Protein AF-A0A2K8PB81-F1 (afdb_monomer)

Sequence (118 aa):
MPFPPAEIAKFRTITSDTLAKVDSGDQRAATSRVTDLETAWDDDQSTLEPKSEKAWSFLDGEIDRVLKAVRAPHPDKPTEVDALDALLTPSAEQPGDDGRPGASPCVGAVGCRAVPGA

Secondary structure (DSSP, 8-state):
-PPPHHHHHHHHHHHHHHHHHHHHT-HHHHHHHHHHHHHHHHHHHHHHGGG-HHHHHHHHHHHHHHHHHHT-SS--HHHHHHHHHHHHS----PPP-----------S-S--PPPPP-

Mean predicted aligned error: 9.38 Å

Radius of gyration: 15.12 Å; Cα contacts (8 Å, |Δi|>4): 82; chains: 1; bounding box: 39×38×33 Å

Organism: NCBI:txid58340

Structure (mmCIF, N/CA/C/O backbone):
data_AF-A0A2K8PB81-F1
#
_entry.id   AF-A0A2K8PB81-F1
#
loop_
_atom_site.group_PDB
_atom_site.id
_atom_site.type_symbol
_atom_site.label_atom_id
_atom_site.label_alt_id
_atom_site.label_comp_id
_atom_site.label_asym_id
_atom_site.label_entity_id
_atom_site.label_seq_id
_atom_site.pdbx_PDB_ins_code
_atom_site.Cartn_x
_atom_site.Cartn_y
_atom_site.Cartn_z
_atom_site.occupancy
_atom_site.B_iso_or_equiv
_atom_site.auth_seq_id
_atom_site.auth_comp_id
_atom_site.auth_asym_id
_atom_site.auth_atom_id
_atom_site.pdbx_PDB_model_num
ATOM 1 N N . MET A 1 1 ? 10.952 0.476 -18.444 1.00 55.50 1 MET A N 1
ATOM 2 C CA . MET A 1 1 ? 10.547 -0.953 -18.510 1.00 55.50 1 MET A CA 1
ATOM 3 C C . MET A 1 1 ? 9.506 -1.194 -17.427 1.00 55.50 1 MET A C 1
ATOM 5 O O . MET A 1 1 ? 9.584 -0.485 -16.429 1.00 55.50 1 MET A O 1
ATOM 9 N N . PRO A 1 2 ? 8.550 -2.127 -17.584 1.00 78.88 2 PRO A N 1
ATOM 10 C CA . PRO A 1 2 ? 7.692 -2.501 -16.461 1.00 78.88 2 PRO A CA 1
ATOM 11 C C . PRO A 1 2 ? 8.548 -3.069 -15.319 1.00 78.88 2 PRO A C 1
ATOM 13 O O . PRO A 1 2 ? 9.594 -3.678 -15.572 1.00 78.88 2 PRO A O 1
ATOM 16 N N . PHE A 1 3 ? 8.132 -2.844 -14.073 1.00 90.31 3 PHE A N 1
ATOM 17 C CA . PHE A 1 3 ? 8.798 -3.428 -12.910 1.00 90.31 3 PHE A CA 1
ATOM 18 C C . PHE A 1 3 ? 8.739 -4.963 -12.946 1.00 90.31 3 PHE A C 1
ATOM 20 O O . PHE A 1 3 ? 7.841 -5.528 -13.582 1.00 90.31 3 PHE A O 1
ATOM 27 N N . PRO A 1 4 ? 9.697 -5.659 -12.303 1.00 92.50 4 PRO A N 1
ATOM 28 C CA . PRO A 1 4 ? 9.685 -7.114 -12.252 1.00 92.50 4 PRO A CA 1
ATOM 29 C C . PRO A 1 4 ? 8.359 -7.623 -11.658 1.00 92.50 4 PRO A C 1
ATOM 31 O O . PRO A 1 4 ? 7.942 -7.130 -10.609 1.00 92.50 4 PRO A O 1
ATOM 34 N N . PRO A 1 5 ? 7.701 -8.629 -12.269 1.00 91.56 5 PRO A N 1
ATOM 35 C CA . PRO A 1 5 ? 6.419 -9.135 -11.776 1.00 91.56 5 PRO A CA 1
ATOM 36 C C . PRO A 1 5 ? 6.459 -9.638 -10.329 1.00 91.56 5 PRO A C 1
ATOM 38 O O . PRO A 1 5 ? 5.452 -9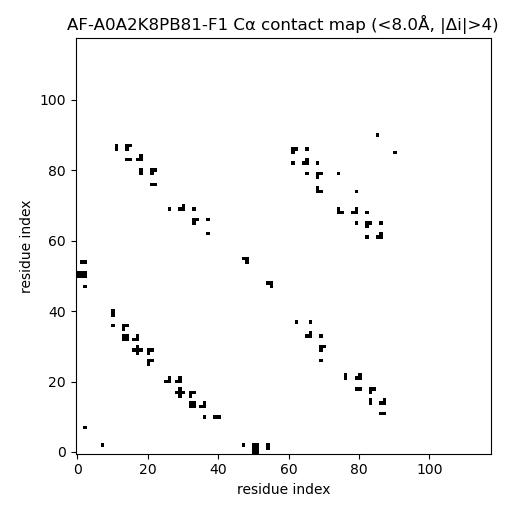.560 -9.634 1.00 91.56 5 PRO A O 1
ATOM 41 N N . ALA A 1 6 ? 7.614 -10.136 -9.875 1.00 93.56 6 ALA A N 1
ATOM 42 C CA . ALA A 1 6 ? 7.811 -10.592 -8.502 1.00 93.56 6 ALA A CA 1
ATOM 43 C C . ALA A 1 6 ? 7.691 -9.446 -7.482 1.00 93.56 6 ALA A C 1
ATOM 45 O O . ALA A 1 6 ? 6.986 -9.607 -6.488 1.00 93.56 6 ALA A O 1
ATOM 46 N N . GLU A 1 7 ? 8.282 -8.279 -7.762 1.00 92.19 7 GLU A N 1
ATOM 47 C CA . GLU A 1 7 ? 8.180 -7.116 -6.866 1.00 92.19 7 GLU A CA 1
ATOM 48 C C . GLU A 1 7 ? 6.750 -6.568 -6.834 1.00 92.19 7 GLU A C 1
ATOM 50 O O . GLU A 1 7 ? 6.195 -6.309 -5.770 1.00 92.19 7 GLU A O 1
ATOM 55 N N . ILE A 1 8 ? 6.077 -6.513 -7.990 1.00 94.38 8 ILE A N 1
ATOM 56 C CA . ILE A 1 8 ? 4.661 -6.123 -8.038 1.00 94.38 8 ILE A CA 1
ATOM 57 C C . ILE A 1 8 ? 3.778 -7.115 -7.263 1.00 94.38 8 ILE A C 1
ATOM 59 O O . ILE A 1 8 ? 2.877 -6.705 -6.532 1.00 94.38 8 ILE A O 1
ATOM 63 N N . ALA A 1 9 ? 4.023 -8.422 -7.389 1.00 95.44 9 ALA A N 1
ATOM 64 C CA . ALA A 1 9 ? 3.277 -9.442 -6.654 1.00 95.44 9 ALA A CA 1
ATOM 65 C C . ALA A 1 9 ? 3.495 -9.344 -5.134 1.00 95.44 9 ALA A C 1
ATOM 67 O O . ALA A 1 9 ? 2.545 -9.545 -4.371 1.00 95.44 9 ALA A O 1
ATOM 68 N N . LYS A 1 10 ? 4.713 -8.993 -4.697 1.00 97.12 10 LYS A N 1
ATOM 69 C CA . LYS A 1 10 ? 5.042 -8.721 -3.291 1.00 97.12 10 LYS A CA 1
ATOM 70 C C . LYS A 1 10 ? 4.168 -7.595 -2.736 1.00 97.12 10 LYS A C 1
ATOM 72 O O . LYS A 1 10 ? 3.453 -7.832 -1.764 1.00 97.12 10 LYS A O 1
ATOM 77 N N . PHE A 1 11 ? 4.137 -6.428 -3.388 1.00 97.12 11 PHE A N 1
ATOM 78 C CA . PHE A 1 11 ? 3.302 -5.300 -2.947 1.00 97.12 11 PHE A CA 1
ATOM 79 C C . PHE A 1 11 ? 1.816 -5.663 -2.921 1.00 97.12 11 PHE A C 1
ATOM 81 O O . PHE A 1 11 ? 1.165 -5.499 -1.893 1.00 97.12 11 PHE A O 1
ATOM 88 N N . ARG A 1 12 ? 1.300 -6.278 -3.996 1.00 97.38 12 ARG A N 1
ATOM 89 C CA . ARG A 1 12 ? -0.109 -6.708 -4.077 1.00 97.38 12 ARG A CA 1
ATOM 90 C C . ARG A 1 12 ? -0.506 -7.669 -2.956 1.00 97.38 12 ARG A C 1
ATOM 92 O O . ARG A 1 12 ? -1.628 -7.591 -2.466 1.00 97.38 12 ARG A O 1
ATOM 99 N N . THR A 1 13 ? 0.394 -8.562 -2.547 1.00 98.62 13 THR A N 1
ATOM 100 C CA . THR A 1 13 ? 0.138 -9.492 -1.437 1.00 98.62 13 THR A CA 1
ATOM 101 C C . THR A 1 13 ? -0.039 -8.731 -0.125 1.00 98.62 13 THR A C 1
ATOM 103 O O . THR A 1 13 ? -1.025 -8.942 0.575 1.00 98.62 13 THR A O 1
ATOM 106 N N . ILE A 1 14 ? 0.860 -7.791 0.183 1.00 98.75 14 ILE A N 1
ATOM 107 C CA . ILE A 1 14 ? 0.775 -6.985 1.408 1.00 98.75 14 ILE A CA 1
ATOM 108 C C . ILE A 1 14 ? -0.481 -6.097 1.396 1.00 98.75 1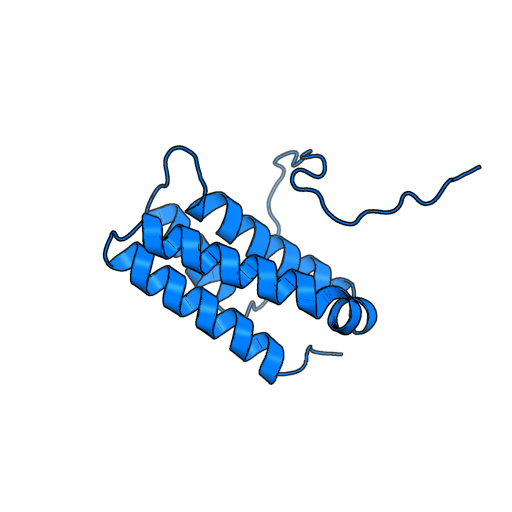4 ILE A C 1
ATOM 110 O O . ILE A 1 14 ? -1.180 -6.004 2.408 1.00 98.75 14 ILE A O 1
ATOM 114 N N . THR A 1 15 ? -0.819 -5.494 0.252 1.00 98.69 15 THR A N 1
ATOM 115 C CA . THR A 1 15 ? -2.047 -4.700 0.079 1.00 98.69 15 THR A CA 1
ATOM 116 C C . THR A 1 15 ? -3.300 -5.549 0.301 1.00 98.69 15 THR A C 1
ATOM 118 O O . THR A 1 15 ? -4.177 -5.153 1.065 1.00 98.69 15 THR A O 1
ATOM 121 N N . SER A 1 16 ? -3.371 -6.747 -0.291 1.00 98.81 16 SER A N 1
ATOM 122 C CA . SER A 1 16 ? -4.503 -7.666 -0.106 1.00 98.81 16 SER A CA 1
ATOM 123 C C . SER A 1 16 ? -4.638 -8.142 1.342 1.00 98.81 16 SER A C 1
ATOM 125 O O . SER A 1 16 ? -5.754 -8.249 1.849 1.00 98.81 16 SER A O 1
ATOM 127 N N . ASP A 1 17 ? -3.523 -8.415 2.023 1.00 98.81 17 ASP A N 1
ATOM 128 C CA . ASP A 1 17 ? -3.536 -8.766 3.444 1.00 98.81 17 ASP A CA 1
ATOM 129 C C . ASP A 1 17 ? -4.043 -7.595 4.294 1.00 98.81 17 ASP A C 1
ATOM 131 O O . ASP A 1 17 ? -4.824 -7.795 5.223 1.00 98.81 17 ASP A O 1
ATOM 135 N N . THR A 1 18 ? -3.621 -6.368 3.969 1.00 98.88 18 THR A N 1
ATOM 136 C CA . THR A 1 18 ? -4.076 -5.144 4.646 1.00 98.88 18 THR A CA 1
ATOM 137 C C . THR A 1 18 ? -5.582 -4.962 4.478 1.00 98.88 18 THR A C 1
ATOM 139 O O . THR A 1 18 ? -6.275 -4.738 5.470 1.00 98.88 18 THR A O 1
ATOM 142 N N . LEU A 1 19 ? -6.099 -5.153 3.260 1.00 98.88 19 LEU A N 1
ATOM 143 C CA . LEU A 1 19 ? -7.534 -5.113 2.971 1.00 98.88 19 LEU A CA 1
ATOM 144 C C . LEU A 1 19 ? -8.307 -6.132 3.808 1.00 98.88 19 LEU A C 1
ATOM 146 O O . LEU A 1 19 ? -9.270 -5.767 4.474 1.00 98.88 19 LEU A O 1
ATOM 150 N N . ALA A 1 20 ? -7.832 -7.378 3.891 1.00 98.88 20 ALA A N 1
ATOM 151 C CA . ALA A 1 20 ? -8.466 -8.393 4.730 1.00 98.88 20 ALA A CA 1
ATOM 152 C C . ALA A 1 20 ? -8.510 -7.996 6.223 1.00 98.88 20 ALA A C 1
ATOM 154 O O . ALA A 1 20 ? -9.474 -8.316 6.927 1.00 98.88 20 ALA A O 1
ATOM 155 N N . LYS A 1 21 ? -7.492 -7.280 6.726 1.00 98.88 21 LYS A N 1
ATOM 156 C CA . LYS A 1 21 ? -7.484 -6.749 8.101 1.00 98.88 21 LYS A CA 1
ATOM 157 C C . LYS A 1 21 ? -8.504 -5.630 8.292 1.00 98.88 21 LYS A C 1
ATOM 159 O O . LYS A 1 21 ? -9.293 -5.722 9.236 1.00 98.88 21 LYS A O 1
ATOM 164 N N . VAL A 1 22 ? -8.536 -4.650 7.386 1.00 98.81 22 VAL A N 1
ATOM 165 C CA . VAL A 1 22 ? -9.552 -3.580 7.360 1.00 98.81 22 VAL A CA 1
ATOM 166 C C . VAL A 1 22 ? -10.956 -4.186 7.320 1.00 98.81 22 VAL A C 1
ATOM 168 O O . VAL A 1 22 ? -11.836 -3.809 8.099 1.00 98.81 22 VAL A O 1
ATOM 171 N N . ASP A 1 23 ? -11.164 -5.211 6.493 1.00 98.62 23 ASP A N 1
ATOM 172 C CA . ASP A 1 23 ? -12.460 -5.865 6.373 1.00 98.62 23 ASP A CA 1
ATOM 173 C C . ASP A 1 23 ? -12.923 -6.543 7.658 1.00 98.62 23 ASP A C 1
ATOM 175 O O . ASP A 1 23 ? -14.094 -6.422 8.031 1.00 98.62 23 ASP A O 1
ATOM 179 N N . SER A 1 24 ? -11.991 -7.173 8.373 1.00 98.38 24 SER A N 1
ATOM 180 C CA . SER A 1 24 ? -12.240 -7.794 9.675 1.00 98.38 24 SER A CA 1
ATOM 181 C C . SER A 1 24 ? -12.402 -6.800 10.836 1.00 98.38 24 SER A C 1
ATOM 183 O O . SER A 1 24 ? -12.755 -7.213 11.940 1.00 98.38 24 SER A O 1
ATOM 185 N N . GLY A 1 25 ? -12.153 -5.504 10.608 1.00 98.25 25 GLY A N 1
ATOM 186 C CA . GLY A 1 25 ? -12.149 -4.471 11.649 1.00 98.25 25 GLY A CA 1
ATOM 187 C C . GLY A 1 25 ? -10.900 -4.481 12.541 1.00 98.25 25 GLY A C 1
ATOM 188 O O . GLY A 1 25 ? -10.879 -3.816 13.577 1.00 98.25 25 GLY A O 1
ATOM 189 N N . ASP A 1 26 ? -9.852 -5.218 12.165 1.00 98.62 26 ASP A N 1
ATOM 190 C CA . ASP A 1 26 ? -8.583 -5.272 12.896 1.00 98.62 26 ASP A CA 1
ATOM 191 C C . ASP A 1 26 ? -7.660 -4.132 12.449 1.00 98.62 26 ASP A C 1
ATOM 193 O O . ASP A 1 26 ? -6.664 -4.330 11.745 1.00 98.62 26 ASP A O 1
ATOM 197 N N . GLN A 1 27 ? -8.006 -2.912 12.870 1.00 98.62 27 GLN A N 1
ATOM 198 C CA . GLN A 1 27 ? -7.279 -1.703 12.482 1.00 98.62 27 GLN A CA 1
ATOM 199 C C . GLN A 1 27 ? -5.803 -1.761 12.878 1.00 98.62 27 GLN A C 1
ATOM 201 O O . GLN A 1 27 ? -4.926 -1.351 12.125 1.00 98.62 27 GLN A O 1
ATOM 206 N N . ARG A 1 28 ? -5.502 -2.313 14.060 1.00 98.62 28 ARG A N 1
ATOM 207 C CA . ARG A 1 28 ? -4.124 -2.423 14.544 1.00 98.62 28 ARG A CA 1
ATOM 208 C C . ARG A 1 28 ? -3.295 -3.326 13.631 1.00 98.62 28 ARG A C 1
ATOM 210 O O . ARG A 1 28 ? -2.150 -2.988 13.326 1.00 98.62 28 ARG A O 1
ATOM 217 N N . ALA A 1 29 ? -3.842 -4.465 13.204 1.00 98.69 29 ALA A N 1
ATOM 218 C CA . ALA A 1 29 ? -3.149 -5.328 12.257 1.00 98.69 29 ALA A CA 1
ATOM 219 C C . ALA A 1 29 ? -3.0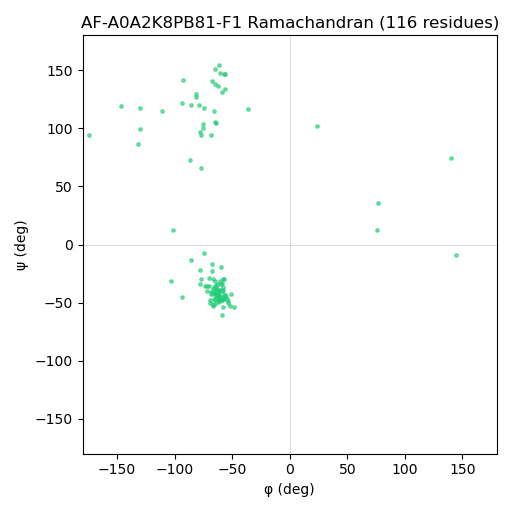72 -4.708 10.856 1.00 98.69 29 ALA A C 1
ATOM 221 O O . ALA A 1 29 ? -2.040 -4.870 10.210 1.00 98.69 29 ALA A O 1
ATOM 222 N N . ALA A 1 30 ? -4.096 -3.972 10.408 1.00 98.81 30 ALA A N 1
ATOM 223 C CA . ALA A 1 30 ? -4.054 -3.230 9.147 1.00 98.81 30 ALA A CA 1
ATOM 224 C C . ALA A 1 30 ? -2.920 -2.191 9.144 1.00 98.81 30 ALA A C 1
ATOM 226 O O . ALA A 1 30 ? -2.093 -2.184 8.237 1.00 98.81 30 ALA A O 1
ATOM 227 N N . THR A 1 31 ? -2.792 -1.390 10.207 1.00 98.75 31 THR A N 1
ATOM 228 C CA . THR A 1 31 ? -1.693 -0.424 10.367 1.00 98.75 31 THR A CA 1
ATOM 229 C C . THR A 1 31 ? -0.320 -1.101 10.403 1.00 98.75 31 THR A C 1
ATOM 231 O O . THR A 1 31 ? 0.640 -0.595 9.822 1.00 98.75 31 THR A O 1
ATOM 234 N N . SER A 1 32 ? -0.196 -2.257 11.060 1.00 98.81 32 SER A N 1
ATOM 235 C CA . SER A 1 32 ? 1.054 -3.025 11.023 1.00 98.81 32 SER A CA 1
ATOM 236 C C . SER A 1 32 ? 1.369 -3.488 9.601 1.00 98.81 32 SER A C 1
ATOM 238 O O . SER A 1 32 ? 2.491 -3.320 9.139 1.00 98.81 32 SER A O 1
ATOM 240 N N . ARG A 1 33 ? 0.379 -4.025 8.882 1.00 98.81 33 ARG A N 1
ATOM 241 C CA . ARG A 1 33 ? 0.590 -4.599 7.552 1.00 98.81 33 ARG A CA 1
ATOM 242 C C . ARG A 1 33 ? 0.864 -3.541 6.486 1.00 98.81 33 ARG A C 1
ATOM 244 O O . ARG A 1 33 ? 1.720 -3.754 5.637 1.00 98.81 33 ARG A O 1
ATOM 251 N N . VAL A 1 34 ? 0.230 -2.373 6.580 1.00 98.62 34 VAL A N 1
ATOM 252 C CA . VAL A 1 34 ? 0.536 -1.243 5.691 1.00 98.62 34 VAL A CA 1
ATOM 253 C C . VAL A 1 34 ? 1.942 -0.675 5.947 1.00 98.62 34 VAL A C 1
ATOM 255 O O . VAL A 1 34 ? 2.546 -0.098 5.054 1.00 98.62 34 VAL A O 1
ATOM 258 N N . THR A 1 35 ? 2.506 -0.890 7.141 1.00 98.56 35 THR A N 1
ATOM 259 C CA . THR A 1 35 ? 3.909 -0.548 7.438 1.00 98.56 35 THR A CA 1
ATOM 260 C C . THR A 1 35 ? 4.881 -1.517 6.773 1.00 98.56 35 THR A C 1
ATOM 262 O O . THR A 1 35 ? 5.924 -1.093 6.279 1.00 98.56 35 THR A O 1
ATOM 265 N N . ASP A 1 36 ? 4.523 -2.801 6.684 1.00 98.69 36 ASP A N 1
ATOM 266 C CA . ASP A 1 36 ? 5.295 -3.761 5.889 1.00 98.69 36 ASP A CA 1
ATOM 267 C C . ASP A 1 36 ? 5.296 -3.377 4.398 1.00 98.69 36 ASP A C 1
ATOM 269 O O . ASP A 1 36 ? 6.290 -3.611 3.714 1.00 98.69 36 ASP A O 1
ATOM 273 N N . LEU A 1 37 ? 4.199 -2.790 3.891 1.00 98.75 37 LEU A N 1
ATOM 274 C CA . LEU A 1 37 ? 4.105 -2.319 2.502 1.00 98.75 37 LEU A CA 1
ATOM 275 C C . LEU A 1 37 ? 5.091 -1.177 2.247 1.00 98.75 37 LEU A C 1
ATOM 277 O O . LEU A 1 37 ? 5.870 -1.265 1.304 1.00 98.75 37 LEU A O 1
ATOM 281 N N . GLU A 1 38 ? 5.067 -0.151 3.100 1.00 98.50 38 GLU A N 1
ATOM 282 C CA . GLU A 1 38 ? 5.999 0.986 3.055 1.00 98.50 38 GLU A CA 1
ATOM 283 C C . GLU A 1 38 ? 7.456 0.515 3.143 1.00 98.50 38 GLU A C 1
ATOM 285 O O . GLU A 1 38 ? 8.271 0.869 2.303 1.00 98.50 38 GLU A O 1
ATOM 290 N N . THR A 1 39 ? 7.761 -0.388 4.081 1.00 98.44 39 THR A N 1
ATOM 291 C CA . THR A 1 39 ? 9.120 -0.934 4.240 1.00 98.44 39 THR A CA 1
ATOM 292 C C . THR A 1 39 ? 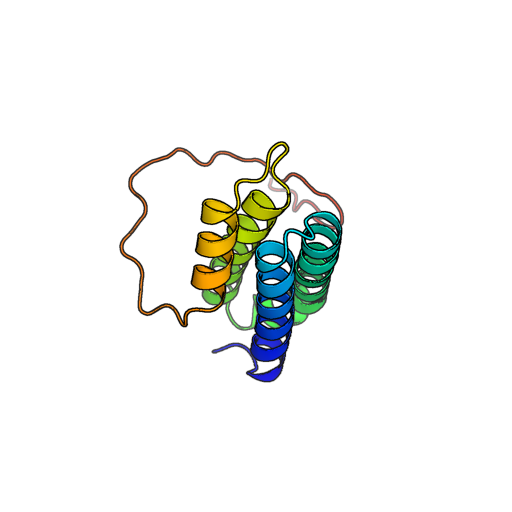9.583 -1.665 2.979 1.00 98.44 39 THR A C 1
ATOM 294 O O . THR A 1 39 ? 10.681 -1.430 2.486 1.00 98.44 39 THR A O 1
ATOM 297 N N . ALA A 1 40 ? 8.741 -2.546 2.429 1.00 97.88 40 ALA A N 1
ATOM 298 C CA . ALA A 1 40 ? 9.085 -3.297 1.226 1.00 97.88 40 ALA A CA 1
ATOM 299 C C . ALA A 1 40 ? 9.250 -2.392 -0.007 1.00 97.88 40 ALA A C 1
ATOM 301 O O . ALA A 1 40 ? 10.010 -2.739 -0.911 1.00 97.88 40 ALA A O 1
ATOM 302 N N . TRP A 1 41 ? 8.503 -1.285 -0.071 1.00 97.31 41 TRP A N 1
ATOM 303 C CA . TRP A 1 41 ? 8.597 -0.274 -1.124 1.00 97.31 41 TRP A CA 1
ATOM 304 C C . TRP A 1 41 ? 9.913 0.504 -1.042 1.00 97.31 41 TRP A C 1
ATOM 306 O O . TRP A 1 41 ? 10.646 0.563 -2.032 1.00 97.31 41 TRP A O 1
ATOM 316 N N . ASP A 1 42 ? 10.245 1.011 0.145 1.00 96.38 42 ASP A N 1
ATOM 317 C CA . ASP A 1 42 ? 11.477 1.759 0.402 1.00 96.38 42 ASP A CA 1
ATOM 318 C C . ASP A 1 42 ? 12.728 0.906 0.133 1.00 96.38 42 ASP A C 1
ATOM 320 O O . ASP A 1 42 ? 13.672 1.359 -0.522 1.00 96.38 42 ASP A O 1
ATOM 324 N N . ASP A 1 43 ? 12.721 -0.360 0.568 1.00 97.81 43 ASP A N 1
ATOM 325 C CA . ASP A 1 43 ? 13.821 -1.307 0.338 1.00 97.81 43 ASP A CA 1
ATOM 326 C C . ASP A 1 43 ? 14.107 -1.519 -1.163 1.00 97.81 43 ASP A C 1
ATOM 328 O O . ASP A 1 43 ? 15.256 -1.704 -1.583 1.00 97.81 43 ASP A O 1
ATOM 332 N N . ASP A 1 44 ? 13.067 -1.451 -1.993 1.00 96.44 44 ASP A N 1
ATOM 333 C CA . ASP A 1 44 ? 13.157 -1.673 -3.431 1.00 96.44 44 ASP A CA 1
ATOM 334 C C . ASP A 1 44 ? 13.544 -0.419 -4.227 1.00 96.44 44 ASP A C 1
ATOM 336 O O . ASP A 1 44 ? 13.929 -0.553 -5.399 1.00 96.44 44 ASP A O 1
ATOM 340 N N . GLN A 1 45 ? 13.493 0.777 -3.625 1.00 95.31 45 GLN A N 1
ATOM 341 C CA . GLN A 1 45 ? 13.678 2.063 -4.310 1.00 95.31 45 GLN A CA 1
ATOM 342 C C . GLN A 1 45 ? 14.907 2.084 -5.211 1.00 95.31 45 GLN A C 1
ATOM 344 O O . GLN A 1 45 ? 14.813 2.334 -6.416 1.00 95.31 45 GLN A O 1
ATOM 349 N N . SER A 1 46 ? 16.063 1.743 -4.643 1.00 96.44 46 SER A N 1
ATOM 350 C CA . SER A 1 46 ? 17.347 1.775 -5.351 1.00 96.44 46 SER A CA 1
ATOM 351 C C . SER A 1 46 ? 17.392 0.869 -6.590 1.00 96.44 46 SER A C 1
ATOM 353 O O . SER A 1 46 ? 18.227 1.064 -7.477 1.00 96.44 46 SER A O 1
ATOM 355 N N . THR A 1 47 ? 16.491 -0.114 -6.674 1.00 94.50 47 THR A N 1
ATOM 356 C CA . THR A 1 47 ? 16.407 -1.069 -7.779 1.00 94.50 47 THR A CA 1
ATOM 357 C C . THR A 1 47 ? 15.274 -0.760 -8.755 1.00 94.50 47 THR A C 1
ATOM 359 O O . THR A 1 47 ? 15.420 -1.054 -9.945 1.00 94.50 47 THR A O 1
ATOM 362 N N . LEU A 1 48 ? 14.165 -0.176 -8.289 1.00 93.25 48 LEU A N 1
ATOM 363 C CA . LEU A 1 48 ? 12.973 0.090 -9.095 1.00 93.25 48 LEU A CA 1
ATOM 364 C C . LEU A 1 48 ? 12.976 1.491 -9.704 1.00 93.25 48 LEU A C 1
ATOM 366 O O . LEU A 1 48 ? 12.726 1.613 -10.905 1.00 93.25 48 LEU A O 1
ATOM 370 N N . GLU A 1 49 ? 13.320 2.524 -8.935 1.00 93.38 49 GLU A N 1
ATOM 371 C CA . GLU A 1 49 ? 13.309 3.918 -9.396 1.00 93.38 49 GLU A CA 1
ATOM 372 C C . GLU A 1 49 ? 14.132 4.109 -10.689 1.00 93.38 49 GLU A C 1
ATOM 374 O O . GLU A 1 49 ? 13.565 4.568 -11.690 1.00 93.38 49 GLU A O 1
ATOM 379 N N . PRO A 1 50 ? 15.390 3.617 -10.798 1.00 95.75 50 PRO A N 1
ATOM 380 C CA . PRO A 1 50 ? 16.183 3.784 -12.020 1.00 95.75 50 PRO A CA 1
ATOM 381 C C . PRO A 1 50 ? 15.642 3.013 -13.235 1.00 95.75 50 PRO A C 1
ATOM 383 O O . PRO A 1 50 ? 16.049 3.273 -14.368 1.00 95.75 50 PRO A O 1
ATOM 386 N N . LYS A 1 51 ? 14.750 2.027 -13.040 1.00 94.12 51 LYS A N 1
ATOM 387 C CA . LYS A 1 51 ? 14.151 1.263 -14.153 1.00 94.12 51 LYS A CA 1
ATOM 388 C C . LYS A 1 51 ? 13.058 2.054 -14.863 1.00 94.12 51 LYS A C 1
ATOM 390 O O . LYS A 1 51 ? 12.806 1.799 -16.051 1.00 94.12 51 LYS A O 1
ATOM 395 N N . SER A 1 52 ? 12.368 2.933 -14.132 1.00 93.69 52 SER A N 1
ATOM 396 C CA . SER A 1 52 ? 11.321 3.805 -14.658 1.00 93.69 52 SER A CA 1
ATOM 397 C C . SER A 1 52 ? 10.818 4.796 -13.599 1.00 93.69 52 SER A C 1
ATOM 399 O O . SER A 1 52 ? 9.838 4.500 -12.917 1.00 93.69 52 SER A O 1
ATOM 401 N N . GLU A 1 53 ? 11.364 6.012 -13.564 1.00 92.81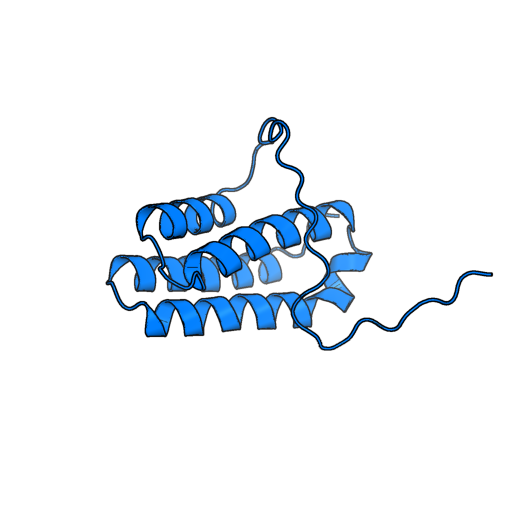 53 GLU A N 1
ATOM 402 C CA . GLU A 1 53 ? 10.897 7.100 -12.679 1.00 92.81 53 GLU A CA 1
ATOM 403 C C . GLU A 1 53 ? 9.381 7.335 -12.780 1.00 92.81 53 GLU A C 1
ATOM 405 O O . GLU A 1 53 ? 8.689 7.419 -11.776 1.00 92.81 53 GLU A O 1
ATOM 410 N N . LYS A 1 54 ? 8.816 7.320 -13.998 1.00 91.06 54 LYS A N 1
ATOM 411 C CA . LYS A 1 54 ? 7.363 7.477 -14.197 1.00 91.06 54 LYS A CA 1
ATOM 412 C C . LYS A 1 54 ? 6.535 6.398 -13.484 1.00 91.06 54 LYS A C 1
ATOM 414 O O . LYS A 1 54 ? 5.461 6.691 -12.974 1.00 91.06 54 LYS A O 1
ATOM 419 N N . ALA A 1 55 ? 6.998 5.148 -13.509 1.00 90.81 55 ALA A N 1
ATOM 420 C CA . ALA A 1 55 ? 6.273 4.039 -12.885 1.00 90.81 55 ALA A CA 1
ATOM 421 C C . ALA A 1 55 ? 6.486 4.049 -11.371 1.00 90.81 55 ALA A C 1
ATOM 423 O O . ALA A 1 55 ? 5.563 3.727 -10.631 1.00 90.81 55 ALA A O 1
ATOM 424 N N . TRP A 1 56 ? 7.680 4.472 -10.942 1.00 92.94 56 TRP A N 1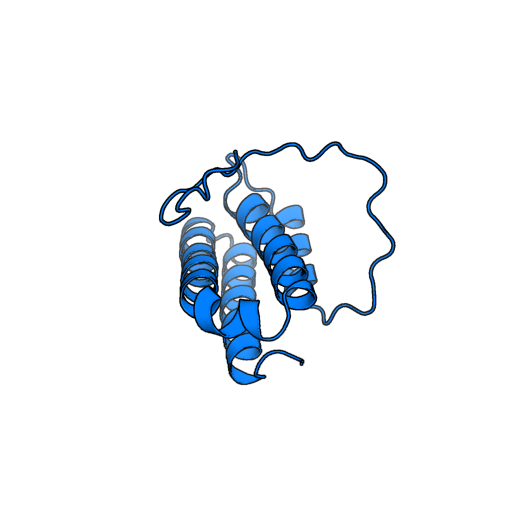
ATOM 425 C CA . TRP A 1 56 ? 8.013 4.710 -9.548 1.00 92.94 56 TRP A CA 1
ATOM 426 C C . TRP A 1 56 ? 7.081 5.758 -8.945 1.00 92.94 56 TRP A C 1
ATOM 428 O O . TRP A 1 56 ? 6.291 5.408 -8.084 1.00 92.94 56 TRP A O 1
ATOM 438 N N . SER A 1 57 ? 7.057 6.985 -9.480 1.00 91.19 57 SER A N 1
ATOM 439 C CA . SER A 1 57 ? 6.210 8.071 -8.965 1.00 91.19 57 SER A CA 1
ATOM 440 C C . SER A 1 57 ? 4.714 7.760 -9.014 1.00 91.19 57 SER A C 1
ATOM 442 O O . SER A 1 57 ? 3.956 8.250 -8.183 1.00 91.19 57 SER A O 1
ATOM 444 N N . PHE A 1 58 ? 4.264 6.970 -9.992 1.00 92.00 58 PHE A N 1
ATOM 445 C CA . PHE A 1 58 ? 2.873 6.526 -10.032 1.00 92.00 58 PHE A CA 1
ATOM 446 C C . PHE A 1 58 ? 2.553 5.584 -8.865 1.00 92.00 58 PHE A C 1
ATOM 448 O O . PHE A 1 58 ? 1.580 5.804 -8.152 1.00 92.00 58 PHE A O 1
ATOM 455 N N . LEU A 1 59 ? 3.373 4.547 -8.670 1.00 93.12 59 LEU A N 1
ATOM 456 C CA . LEU A 1 59 ? 3.165 3.574 -7.601 1.00 93.12 59 LEU A CA 1
ATOM 457 C C . LEU A 1 59 ? 3.353 4.207 -6.212 1.00 93.12 59 LEU A C 1
ATOM 459 O O . LEU A 1 59 ? 2.559 3.925 -5.322 1.00 93.12 59 LEU A O 1
ATOM 463 N N . ASP A 1 60 ? 4.327 5.108 -6.074 1.00 95.62 60 ASP A N 1
ATOM 464 C CA . ASP A 1 60 ? 4.570 5.937 -4.888 1.00 95.62 60 ASP A CA 1
ATOM 465 C C . ASP A 1 60 ? 3.294 6.666 -4.446 1.00 95.62 60 ASP A C 1
ATOM 467 O O . ASP A 1 60 ? 2.829 6.500 -3.323 1.00 95.62 60 ASP A O 1
ATOM 471 N N . GLY A 1 61 ? 2.644 7.381 -5.372 1.00 95.44 61 GLY A N 1
ATOM 472 C CA . GLY A 1 61 ? 1.421 8.127 -5.082 1.00 95.44 61 GLY A CA 1
ATOM 473 C C . GLY A 1 61 ? 0.232 7.246 -4.679 1.00 95.44 61 GLY A C 1
ATOM 474 O O . GLY A 1 61 ? -0.576 7.648 -3.839 1.00 95.44 61 GLY A O 1
ATOM 475 N N . GLU A 1 62 ? 0.105 6.046 -5.248 1.00 96.38 62 GLU A N 1
ATOM 476 C CA . GLU A 1 62 ? -0.942 5.095 -4.849 1.00 96.38 62 GLU A CA 1
ATOM 477 C C . GLU A 1 62 ? -0.656 4.486 -3.464 1.00 96.38 62 GLU A C 1
ATOM 479 O O . GLU A 1 62 ? -1.567 4.373 -2.640 1.00 96.38 62 GLU A O 1
ATOM 484 N N . ILE A 1 63 ? 0.607 4.159 -3.165 1.00 97.12 63 ILE A N 1
ATOM 485 C CA . ILE A 1 63 ? 1.030 3.687 -1.837 1.00 97.12 63 ILE A CA 1
ATOM 486 C C . ILE A 1 63 ? 0.814 4.788 -0.787 1.00 97.12 63 ILE A C 1
ATOM 488 O O . ILE A 1 63 ? 0.237 4.512 0.265 1.00 97.12 63 ILE A O 1
ATOM 492 N N . ASP A 1 64 ? 1.147 6.043 -1.091 1.00 97.88 64 ASP A N 1
ATOM 493 C CA . ASP A 1 64 ? 0.891 7.199 -0.224 1.00 97.88 64 ASP A CA 1
ATOM 494 C C . ASP A 1 64 ? -0.595 7.364 0.121 1.00 97.88 64 ASP A C 1
ATOM 496 O O . ASP A 1 64 ? -0.954 7.637 1.273 1.00 97.88 64 ASP A O 1
ATOM 500 N N . ARG A 1 65 ? -1.493 7.182 -0.859 1.00 97.94 65 ARG A N 1
ATOM 501 C CA . ARG A 1 65 ? -2.948 7.225 -0.621 1.00 97.94 65 ARG A CA 1
ATOM 502 C C . ARG A 1 65 ? -3.384 6.138 0.355 1.00 97.94 65 ARG A C 1
ATOM 504 O O . ARG A 1 65 ? -4.141 6.434 1.281 1.00 97.94 65 ARG A O 1
ATOM 511 N N . VAL A 1 66 ? -2.879 4.917 0.181 1.00 98.56 66 VAL A N 1
ATOM 512 C CA . VAL A 1 66 ? -3.147 3.789 1.082 1.00 98.56 66 VAL A CA 1
ATOM 513 C C . VAL A 1 66 ? -2.626 4.074 2.492 1.00 98.56 66 VAL A C 1
ATOM 515 O O . VAL A 1 66 ? -3.382 3.954 3.459 1.00 98.56 66 VAL A O 1
ATOM 518 N N . LEU A 1 67 ? -1.368 4.508 2.628 1.00 98.62 67 LEU A N 1
ATOM 519 C CA . LEU A 1 67 ? -0.757 4.827 3.921 1.00 98.62 67 LEU A CA 1
ATOM 520 C C . LEU A 1 67 ? -1.542 5.917 4.649 1.00 98.62 67 LEU A C 1
ATOM 522 O O . LEU A 1 67 ? -1.846 5.779 5.835 1.00 98.62 67 LEU A O 1
ATOM 526 N N . LYS A 1 68 ? -1.925 6.977 3.931 1.00 98.31 68 LYS A N 1
ATOM 527 C CA . LYS A 1 68 ? -2.711 8.084 4.476 1.00 98.31 68 LYS A CA 1
ATOM 528 C C . LYS A 1 68 ? -4.099 7.651 4.942 1.00 98.31 68 LYS A C 1
ATOM 530 O O . LYS A 1 68 ? -4.538 8.126 5.988 1.00 98.31 68 LYS A O 1
ATOM 535 N N . ALA A 1 69 ? -4.787 6.800 4.182 1.00 98.56 69 ALA A N 1
ATOM 536 C CA . ALA A 1 69 ? -6.112 6.309 4.549 1.00 98.56 69 ALA A CA 1
ATOM 537 C C . ALA A 1 69 ? -6.044 5.424 5.805 1.00 98.56 69 ALA A C 1
ATOM 539 O O . ALA A 1 69 ? -6.705 5.721 6.799 1.00 98.56 69 ALA A O 1
ATOM 540 N N . VAL A 1 70 ? -5.171 4.409 5.795 1.00 98.62 70 VAL A N 1
ATOM 541 C CA . VAL A 1 70 ? -5.074 3.400 6.869 1.00 98.62 70 VAL A CA 1
ATOM 542 C C . VAL A 1 70 ? -4.497 3.965 8.173 1.00 98.62 70 VAL A C 1
ATOM 544 O O . VAL A 1 70 ? -4.795 3.485 9.270 1.00 98.62 70 VAL A O 1
ATOM 547 N N . ARG A 1 71 ? -3.649 4.997 8.084 1.00 98.56 71 ARG A N 1
ATOM 548 C CA . ARG A 1 71 ? -3.015 5.650 9.245 1.00 98.56 71 ARG A CA 1
ATOM 549 C C . ARG A 1 71 ? -3.675 6.973 9.631 1.00 98.56 71 ARG A C 1
ATOM 551 O O . ARG A 1 71 ? -3.099 7.730 10.416 1.00 98.56 71 ARG A O 1
ATOM 558 N N . ALA A 1 72 ? -4.854 7.287 9.093 1.00 98.31 72 ALA A N 1
ATOM 559 C CA . ALA A 1 72 ? -5.568 8.495 9.483 1.00 98.31 72 ALA A CA 1
ATOM 560 C C . ALA A 1 72 ? -5.816 8.509 11.010 1.00 98.31 72 ALA A C 1
ATOM 562 O O . ALA A 1 72 ? -6.050 7.456 11.601 1.00 98.31 72 ALA A O 1
ATOM 563 N N . PRO A 1 73 ? -5.825 9.683 11.676 1.00 96.69 73 PRO A N 1
ATOM 564 C CA . PRO A 1 73 ? -6.127 9.767 13.112 1.00 96.69 73 PRO A CA 1
A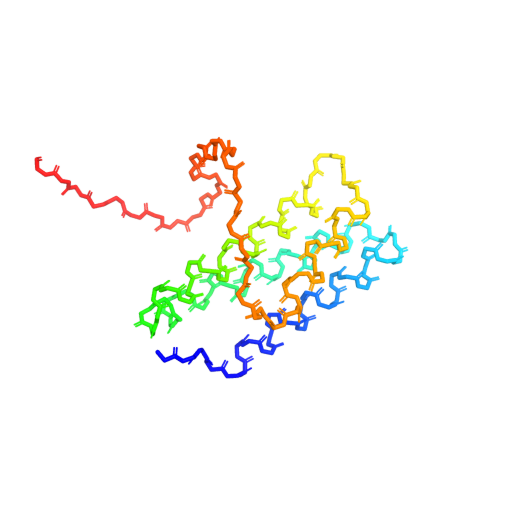TOM 565 C C . PRO A 1 73 ? -7.496 9.174 13.480 1.00 96.69 73 PRO A C 1
ATOM 567 O O . PRO A 1 73 ? -7.694 8.670 14.584 1.00 96.69 73 PRO A O 1
ATOM 570 N N . HIS A 1 74 ? -8.430 9.244 12.532 1.00 95.81 74 HIS A N 1
ATOM 571 C CA . HIS A 1 74 ? -9.749 8.632 12.581 1.00 95.81 74 HIS A CA 1
ATOM 572 C C . HIS A 1 74 ? -9.961 7.896 11.250 1.00 95.81 74 HIS A C 1
ATOM 574 O O . HIS A 1 74 ? -10.452 8.518 10.306 1.00 95.81 74 HIS A O 1
ATOM 580 N N . PRO A 1 75 ? -9.510 6.633 11.133 1.00 95.94 75 PRO A N 1
ATOM 581 C CA . PRO A 1 75 ? -9.637 5.880 9.894 1.00 95.94 75 PRO A CA 1
ATOM 582 C C . PRO A 1 75 ? -11.110 5.635 9.565 1.00 95.94 75 PRO A C 1
ATOM 584 O O . PRO A 1 75 ? -11.924 5.343 10.444 1.00 95.94 75 PRO A O 1
ATOM 587 N N . ASP A 1 76 ? -11.436 5.788 8.286 1.00 97.31 76 ASP A N 1
ATOM 588 C CA . ASP A 1 76 ? -12.757 5.545 7.721 1.00 97.31 76 ASP A CA 1
ATOM 589 C C . ASP A 1 76 ? -12.676 4.315 6.815 1.00 97.31 76 ASP A C 1
ATOM 591 O O . ASP A 1 76 ? -11.996 4.343 5.790 1.00 97.31 76 ASP A O 1
ATOM 595 N N . LYS A 1 77 ? -13.372 3.239 7.200 1.00 98.06 77 LYS A N 1
ATOM 596 C CA . LYS A 1 77 ? -13.285 1.944 6.512 1.00 98.06 77 LYS A CA 1
ATOM 597 C C . LYS A 1 77 ? -13.576 2.030 5.002 1.00 98.06 77 LYS A C 1
ATOM 599 O O . LYS A 1 77 ? -12.804 1.450 4.246 1.00 98.06 77 LYS A O 1
ATOM 604 N N . PRO A 1 78 ? -14.639 2.713 4.528 1.00 98.25 78 PRO A N 1
ATOM 605 C CA . PRO A 1 78 ? -14.853 2.917 3.094 1.00 98.25 78 PRO A CA 1
ATOM 606 C C . PRO A 1 78 ? -13.637 3.535 2.395 1.00 98.25 78 PRO A C 1
ATOM 608 O O . PRO A 1 78 ? -13.136 2.961 1.437 1.00 98.25 78 PRO A O 1
ATOM 611 N N . THR A 1 79 ? -13.095 4.630 2.935 1.00 97.88 79 THR A N 1
ATOM 612 C CA . THR A 1 79 ? -11.922 5.314 2.367 1.00 97.88 79 THR A CA 1
ATOM 613 C C . THR A 1 79 ? -10.681 4.412 2.313 1.00 97.88 79 THR A C 1
ATOM 615 O O . THR A 1 79 ? -9.912 4.469 1.354 1.00 97.88 79 THR A O 1
ATOM 618 N N . GLU A 1 80 ? -10.463 3.582 3.335 1.00 98.69 80 GLU A N 1
ATOM 619 C CA . GLU A 1 80 ? -9.365 2.608 3.358 1.00 98.69 80 GLU A CA 1
ATOM 620 C C . GLU A 1 80 ? -9.529 1.532 2.286 1.00 98.69 80 GLU A C 1
ATOM 622 O O . GLU A 1 80 ? -8.577 1.241 1.563 1.00 98.69 80 GLU A O 1
ATOM 627 N N . VAL A 1 81 ? -10.732 0.963 2.179 1.00 98.62 81 VAL A N 1
ATOM 628 C CA . VAL A 1 81 ? -11.064 -0.057 1.178 1.00 98.62 81 VAL A CA 1
ATOM 629 C C . VAL A 1 81 ? -10.891 0.509 -0.229 1.00 98.62 81 VAL A C 1
ATOM 631 O O . VAL A 1 81 ? -10.176 -0.095 -1.021 1.00 98.62 81 VAL A O 1
ATOM 634 N N . ASP A 1 82 ? -11.437 1.696 -0.513 1.00 98.12 82 ASP A N 1
ATOM 635 C CA . ASP A 1 82 ? -11.300 2.362 -1.813 1.00 98.12 82 ASP A CA 1
ATOM 636 C C . ASP A 1 82 ? -9.824 2.567 -2.204 1.00 98.12 82 ASP A C 1
ATOM 638 O O . ASP A 1 82 ? -9.430 2.278 -3.335 1.00 98.12 82 ASP A O 1
ATOM 642 N N . ALA A 1 83 ? -8.979 3.021 -1.270 1.00 98.12 83 ALA A N 1
ATOM 643 C CA . ALA A 1 83 ? -7.551 3.208 -1.533 1.00 98.12 83 ALA A CA 1
ATOM 644 C C . ALA A 1 83 ? -6.820 1.876 -1.788 1.00 98.12 83 ALA A C 1
ATOM 646 O O . ALA A 1 83 ? -5.975 1.784 -2.682 1.00 98.12 83 ALA A O 1
ATOM 647 N N . LEU A 1 84 ? -7.137 0.835 -1.014 1.00 98.56 84 LEU A N 1
ATOM 648 C CA . LEU A 1 84 ? -6.531 -0.491 -1.154 1.00 98.56 84 LEU A CA 1
ATOM 649 C C . LEU A 1 84 ? -6.958 -1.175 -2.461 1.00 98.56 84 LEU A C 1
ATOM 651 O O . LEU A 1 84 ? -6.108 -1.735 -3.157 1.00 98.56 84 LEU A O 1
ATOM 655 N N . ASP A 1 85 ? -8.237 -1.093 -2.831 1.00 98.00 85 ASP A N 1
ATOM 656 C CA . ASP A 1 85 ? -8.756 -1.620 -4.097 1.00 98.00 85 ASP A CA 1
ATOM 657 C C . ASP A 1 85 ? -8.189 -0.870 -5.308 1.00 98.00 85 ASP A C 1
ATOM 659 O O . ASP A 1 85 ? -7.869 -1.499 -6.324 1.00 98.00 85 ASP A O 1
ATOM 663 N N . ALA A 1 86 ? -7.992 0.450 -5.207 1.00 95.44 86 ALA A N 1
ATOM 664 C CA . ALA A 1 86 ? -7.326 1.230 -6.248 1.00 95.44 86 ALA A CA 1
ATOM 665 C C . ALA A 1 86 ? -5.901 0.714 -6.513 1.00 95.44 86 ALA A C 1
ATOM 667 O O . ALA A 1 86 ? -5.565 0.417 -7.659 1.00 95.44 86 ALA A O 1
ATOM 668 N N . LEU A 1 87 ? -5.104 0.484 -5.461 1.00 95.44 87 LEU A N 1
ATOM 669 C CA . LEU A 1 87 ? -3.748 -0.067 -5.582 1.00 95.44 87 LEU A CA 1
ATOM 670 C C . LEU A 1 87 ? -3.731 -1.529 -6.088 1.00 95.44 87 LEU A C 1
ATOM 672 O O . LEU A 1 87 ? -2.783 -1.962 -6.752 1.00 95.44 87 LEU A O 1
ATOM 676 N N . LEU A 1 88 ? -4.775 -2.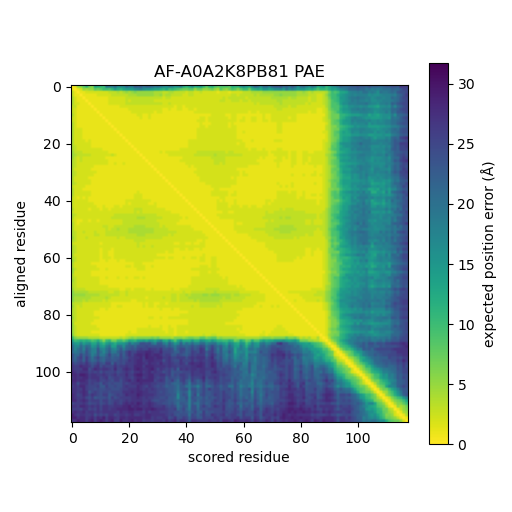314 -5.802 1.00 96.00 88 LEU A N 1
ATOM 677 C CA . LEU A 1 88 ? -4.932 -3.682 -6.318 1.00 96.00 88 LEU A CA 1
ATOM 678 C C . LEU A 1 88 ? -5.417 -3.719 -7.772 1.00 96.00 88 LEU A C 1
ATOM 680 O O . LEU A 1 88 ? -5.200 -4.718 -8.475 1.00 96.00 88 LEU A O 1
ATOM 684 N N . THR A 1 89 ? -6.046 -2.657 -8.257 1.00 89.06 89 THR A N 1
ATOM 685 C CA . THR A 1 89 ? -6.568 -2.604 -9.617 1.00 89.06 89 THR A CA 1
ATOM 686 C C . THR A 1 89 ? -5.440 -2.264 -10.593 1.00 89.06 89 THR A C 1
ATOM 688 O O . THR A 1 89 ? -4.725 -1.284 -10.408 1.00 89.06 89 THR A O 1
ATOM 691 N N . PRO A 1 90 ? -5.221 -3.059 -11.657 1.00 66.12 90 PRO A N 1
ATOM 692 C CA . PRO A 1 90 ? -4.292 -2.670 -12.708 1.00 66.12 90 PRO A CA 1
ATOM 693 C C . PRO A 1 90 ? -4.846 -1.424 -13.410 1.00 66.12 90 PRO A C 1
ATOM 695 O O . PRO A 1 90 ? -5.818 -1.516 -14.160 1.00 66.12 90 PRO A O 1
ATOM 698 N N . SER A 1 91 ? -4.256 -0.259 -13.151 1.00 59.97 91 SER A N 1
ATOM 699 C CA . SER A 1 91 ? -4.747 1.005 -13.700 1.00 59.97 91 SER A CA 1
ATOM 700 C C . SER A 1 91 ? -4.652 1.030 -15.226 1.00 59.97 91 SER A C 1
ATOM 702 O O . SER A 1 91 ? -3.583 1.229 -15.803 1.00 59.97 91 SER A O 1
ATOM 704 N N . ALA A 1 92 ? -5.796 0.878 -15.893 1.00 41.50 92 ALA A N 1
ATOM 705 C CA . ALA A 1 92 ? -6.045 1.559 -17.153 1.00 41.50 92 ALA A CA 1
ATOM 706 C C . ALA A 1 92 ? -6.341 3.022 -16.794 1.00 41.50 92 ALA A C 1
ATOM 708 O O . ALA A 1 92 ? -7.413 3.309 -16.278 1.00 41.50 92 ALA A O 1
ATOM 709 N N . GLU A 1 93 ? -5.333 3.883 -16.954 1.00 35.66 93 GLU A N 1
ATOM 710 C CA . GLU A 1 93 ? -5.389 5.355 -17.007 1.00 35.66 93 GLU A CA 1
ATOM 711 C C . GLU A 1 93 ? -6.608 6.016 -16.325 1.00 35.66 93 GLU A C 1
ATOM 713 O O . GLU A 1 93 ? -7.701 6.082 -16.885 1.00 35.66 93 GLU A O 1
ATOM 718 N N . GLN A 1 94 ? -6.415 6.551 -15.115 1.00 39.09 94 GLN A N 1
ATOM 719 C CA . GLN A 1 94 ? -7.435 7.375 -14.461 1.00 39.09 94 GLN A CA 1
ATOM 720 C C . GLN A 1 94 ? -7.376 8.819 -15.004 1.00 39.09 94 GLN A C 1
ATOM 722 O O . GLN A 1 94 ? -6.287 9.400 -15.032 1.00 39.09 94 GLN A O 1
ATOM 727 N N . PRO A 1 95 ? -8.501 9.424 -15.442 1.00 35.50 95 PRO A N 1
ATOM 728 C CA . PRO A 1 95 ? -8.540 10.838 -15.804 1.00 35.50 95 PRO A CA 1
ATOM 729 C C . PRO A 1 95 ? -8.333 11.715 -14.561 1.00 35.50 95 PRO A C 1
ATOM 731 O O . PRO A 1 95 ? -8.803 11.391 -13.473 1.00 35.50 95 PRO A O 1
ATOM 734 N N . GLY A 1 96 ? -7.575 12.796 -14.754 1.00 40.81 96 GLY A N 1
ATOM 735 C CA . GLY A 1 96 ? -6.920 13.586 -13.714 1.00 40.81 96 GLY A CA 1
ATOM 736 C C . GLY A 1 96 ? -7.813 14.157 -12.610 1.00 40.81 96 GLY A C 1
ATOM 737 O O . GLY A 1 96 ? -8.949 14.565 -12.836 1.00 40.81 96 GLY A O 1
ATOM 738 N N . ASP A 1 97 ? -7.214 14.219 -11.422 1.00 39.38 97 ASP A N 1
ATOM 739 C CA . ASP A 1 97 ? -7.697 14.914 -10.231 1.00 39.38 97 ASP A CA 1
ATOM 740 C C . ASP A 1 97 ? -7.705 16.436 -10.478 1.00 39.38 97 ASP A C 1
ATOM 742 O O . ASP A 1 97 ? -6.663 17.060 -10.703 1.00 39.38 97 ASP A O 1
ATOM 746 N N . ASP A 1 98 ? -8.901 17.026 -10.483 1.00 34.88 98 ASP A N 1
ATOM 747 C CA . ASP A 1 98 ? -9.128 18.465 -10.605 1.00 34.88 98 ASP A CA 1
ATOM 748 C C . ASP A 1 98 ? -8.835 19.144 -9.253 1.00 34.88 98 ASP A C 1
ATOM 750 O O . ASP A 1 98 ? -9.670 19.226 -8.353 1.00 34.88 98 ASP A O 1
ATOM 754 N N . GLY A 1 99 ? -7.604 19.637 -9.111 1.00 40.03 99 GLY A N 1
ATOM 755 C CA . GLY A 1 99 ? -7.386 20.932 -8.470 1.00 40.03 99 GLY A CA 1
ATOM 756 C C . GLY A 1 99 ? -7.475 21.020 -6.944 1.00 40.03 99 GLY A C 1
ATOM 757 O O . GLY A 1 99 ? -7.857 22.076 -6.437 1.00 40.03 99 GLY A O 1
ATOM 758 N N . ARG A 1 100 ? -7.042 20.013 -6.174 1.00 40.62 100 ARG A N 1
ATOM 759 C CA . ARG A 1 100 ? -6.703 20.245 -4.756 1.00 40.62 100 ARG A CA 1
ATOM 760 C C . ARG A 1 100 ? -5.205 20.540 -4.612 1.00 40.62 100 ARG A C 1
ATOM 762 O O . ARG A 1 100 ? -4.397 19.695 -4.986 1.00 40.62 100 ARG A O 1
ATOM 769 N N . PRO A 1 101 ? -4.787 21.695 -4.052 1.00 35.34 101 PRO A N 1
ATOM 770 C CA . PRO A 1 101 ? -3.370 21.985 -3.864 1.00 35.34 101 PRO A CA 1
ATOM 771 C C . PRO A 1 101 ? -2.786 21.045 -2.803 1.00 35.34 101 PRO A C 1
ATOM 773 O O . PRO A 1 101 ? -2.863 21.296 -1.601 1.00 35.34 101 PRO A O 1
ATOM 776 N N . GLY A 1 102 ? -2.207 19.940 -3.265 1.00 35.22 102 GLY A N 1
ATOM 777 C CA . GLY A 1 102 ? -1.363 19.045 -2.489 1.00 35.22 102 GLY A CA 1
ATOM 778 C C . GLY A 1 102 ? 0.025 19.645 -2.321 1.00 35.22 102 GLY A C 1
ATOM 779 O O . GLY A 1 102 ? 1.000 19.114 -2.833 1.00 35.22 102 GLY A O 1
ATOM 780 N N . ALA A 1 103 ? 0.124 20.763 -1.607 1.00 35.00 103 ALA A N 1
ATOM 781 C CA . ALA A 1 103 ? 1.356 21.042 -0.894 1.00 35.00 103 ALA A CA 1
ATOM 782 C C . ALA A 1 103 ? 1.351 20.126 0.331 1.00 35.00 103 ALA A C 1
ATOM 784 O O . ALA A 1 103 ? 0.624 20.383 1.289 1.00 35.00 103 ALA A O 1
ATOM 785 N N . SER A 1 104 ? 2.135 19.052 0.300 1.00 41.72 104 SER A N 1
ATOM 786 C CA . SER A 1 104 ? 2.607 18.459 1.542 1.00 41.72 104 SER A CA 1
ATOM 787 C C . SER A 1 104 ? 4.115 18.268 1.434 1.00 41.72 104 SER A C 1
ATOM 789 O O . SER A 1 104 ? 4.574 17.570 0.531 1.00 41.72 104 SER A O 1
ATOM 791 N N . PRO A 1 105 ? 4.894 18.943 2.296 1.00 34.34 105 PRO A N 1
ATOM 792 C CA . PRO A 1 105 ? 6.322 18.717 2.381 1.00 34.34 105 PRO A CA 1
ATOM 793 C C . PRO A 1 105 ? 6.545 17.293 2.885 1.00 34.34 105 PRO A C 1
ATOM 795 O O . PRO A 1 105 ? 5.723 16.759 3.633 1.00 34.34 105 PRO A O 1
ATOM 798 N N . CYS A 1 106 ? 7.663 16.708 2.473 1.00 35.19 106 CYS A N 1
ATOM 799 C CA . CYS A 1 106 ? 8.188 15.444 2.965 1.00 35.19 106 CYS A CA 1
ATOM 800 C C . CYS A 1 106 ? 7.907 15.304 4.474 1.00 35.19 106 CYS A C 1
ATOM 802 O O . CYS A 1 106 ? 8.407 16.108 5.265 1.00 35.19 106 CYS A O 1
ATOM 804 N N . VAL A 1 107 ? 7.108 14.319 4.887 1.00 38.56 107 VAL A N 1
ATOM 805 C CA . VAL A 1 107 ? 6.910 14.017 6.309 1.00 38.56 107 VAL A CA 1
ATOM 806 C C . VAL A 1 107 ? 7.108 12.523 6.538 1.00 38.56 107 VAL A C 1
ATOM 808 O O . VAL A 1 107 ? 6.225 11.720 6.280 1.00 38.56 107 VAL A O 1
ATOM 811 N N . GLY A 1 108 ? 8.309 12.177 7.013 1.00 34.38 108 GLY A N 1
ATOM 812 C CA . GLY A 1 108 ? 8.698 10.812 7.382 1.00 34.38 108 GLY A CA 1
ATOM 813 C C . GLY A 1 108 ? 10.130 10.469 6.967 1.00 34.38 108 GLY A C 1
ATOM 814 O O . GLY A 1 108 ? 10.341 9.773 5.991 1.00 34.38 108 GLY A O 1
ATOM 815 N N . ALA A 1 109 ? 11.131 11.004 7.672 1.00 37.12 109 ALA A N 1
ATOM 816 C CA . ALA A 1 109 ? 12.554 10.710 7.457 1.00 37.12 109 ALA A CA 1
ATOM 817 C C . ALA A 1 109 ? 12.861 9.216 7.705 1.00 37.12 109 ALA A C 1
ATOM 819 O O . ALA A 1 109 ? 12.383 8.666 8.692 1.00 37.12 109 ALA A O 1
ATOM 820 N N . VAL A 1 110 ? 13.650 8.543 6.859 1.00 35.81 110 VAL A N 1
ATOM 821 C CA . VAL A 1 110 ? 15.128 8.543 6.860 1.00 35.81 110 VAL A CA 1
ATOM 822 C C . VAL A 1 110 ? 15.645 8.405 5.420 1.00 35.81 110 VAL A C 1
ATOM 824 O O . VAL A 1 110 ? 15.419 7.380 4.797 1.00 35.81 110 VAL A O 1
ATOM 827 N N . GLY A 1 111 ? 16.410 9.382 4.906 1.00 37.72 111 GLY A N 1
ATOM 828 C CA . GLY A 1 111 ? 17.280 9.119 3.742 1.00 37.72 111 GLY A CA 1
ATOM 829 C C . GLY A 1 111 ? 17.492 10.215 2.695 1.00 37.72 111 GLY A C 1
ATOM 830 O O . GLY A 1 111 ? 18.384 10.060 1.864 1.00 37.72 111 GLY A O 1
ATOM 831 N N . CYS A 1 112 ? 16.774 11.341 2.711 1.00 34.12 112 CYS A N 1
ATOM 832 C CA . CYS A 1 112 ? 16.975 12.369 1.679 1.00 34.12 112 CYS A CA 1
ATOM 833 C C . CYS A 1 112 ? 18.239 13.209 1.938 1.00 34.12 112 CYS A C 1
ATOM 835 O O . CYS A 1 112 ? 18.232 14.176 2.701 1.00 34.12 112 CYS A O 1
ATOM 837 N N . ARG A 1 113 ? 19.347 12.852 1.280 1.00 31.77 113 ARG A N 1
ATOM 838 C CA . ARG A 1 113 ? 20.552 13.687 1.198 1.00 31.77 113 ARG A CA 1
ATOM 839 C C . ARG A 1 113 ? 20.296 14.846 0.232 1.00 31.77 113 ARG A C 1
ATOM 841 O O . ARG A 1 113 ? 20.073 14.631 -0.954 1.00 31.77 113 ARG A O 1
ATOM 848 N N . ALA A 1 114 ? 20.349 16.070 0.751 1.00 34.28 114 ALA A N 1
ATOM 849 C CA . ALA A 1 114 ? 20.223 17.295 -0.032 1.00 34.28 114 ALA A CA 1
ATOM 850 C C . ALA A 1 114 ? 21.311 17.388 -1.119 1.00 34.28 114 ALA A C 1
ATOM 852 O O . ALA A 1 114 ? 22.501 17.222 -0.836 1.00 34.28 114 ALA A O 1
ATOM 853 N N . VA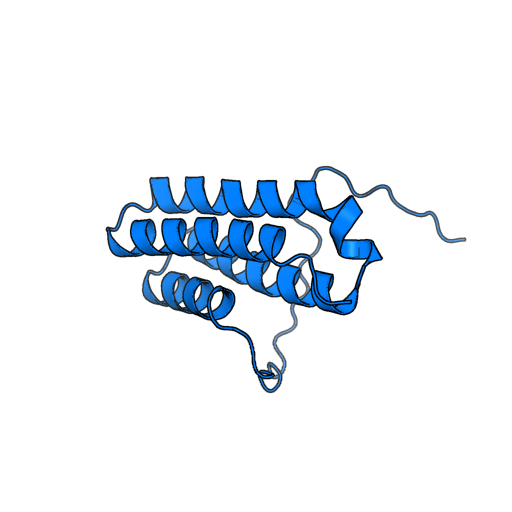L A 1 115 ? 20.905 17.696 -2.351 1.00 38.09 115 VAL A N 1
ATOM 854 C CA . VAL A 1 115 ? 21.800 18.179 -3.410 1.00 38.09 115 VAL A CA 1
ATOM 855 C C . VAL A 1 115 ? 21.940 19.704 -3.272 1.00 38.09 115 VAL A C 1
ATOM 857 O O . VAL A 1 115 ? 20.924 20.397 -3.319 1.00 38.09 115 VAL A O 1
ATOM 860 N N . PRO A 1 116 ? 23.144 20.270 -3.057 1.00 34.06 116 PRO A N 1
ATOM 861 C CA . PRO A 1 116 ? 23.304 21.721 -3.000 1.00 34.06 116 PRO A CA 1
ATOM 862 C C . PRO A 1 116 ? 23.319 22.316 -4.417 1.00 34.06 116 PRO A C 1
ATOM 864 O O . PRO A 1 116 ? 24.173 21.969 -5.233 1.00 34.06 116 PRO A O 1
ATOM 867 N N . GLY A 1 117 ? 22.364 23.206 -4.695 1.00 41.41 117 GLY A N 1
ATOM 868 C CA . GLY A 1 117 ? 22.334 24.068 -5.878 1.00 41.41 117 GLY A CA 1
ATOM 869 C C . GLY A 1 117 ? 22.997 25.419 -5.595 1.00 41.41 117 GLY A C 1
ATOM 870 O O . GLY A 1 117 ? 22.875 25.938 -4.486 1.00 41.41 117 GLY A O 1
ATOM 871 N N . ALA A 1 118 ? 23.727 25.910 -6.597 1.00 36.75 118 ALA A N 1
ATOM 872 C CA . ALA A 1 118 ? 24.530 27.134 -6.621 1.00 36.75 118 ALA A CA 1
ATOM 873 C C . ALA A 1 118 ? 23.722 28.439 -6.537 1.00 36.75 118 ALA A C 1
ATOM 875 O O . ALA A 1 118 ? 22.534 28.428 -6.934 1.00 36.75 118 ALA A O 1
#

pLDDT: mean 81.92, std 25.31, range [31.77, 98.88]

Foldseek 3Di:
DDDDVVLLVVLLVLLVVLLVCLVVVVLVVSLVSLVVNVVSLVVCCVPGCVVDVPVNVVLVVLSVQLNCQSPPPDHDSVSNNVSSVVSNDPDPDDPDDPDDPPPDPDDDDDDDDDDDDD

Solvent-accessible surface area (backbone atoms only — not comparable to full-atom values): 7182 Å² total; per-residue (Å²): 99,84,77,62,68,66,62,55,50,53,51,48,50,35,46,51,53,22,44,54,23,52,73,72,66,38,54,70,60,18,44,52,33,51,46,53,40,52,51,57,50,62,74,39,39,89,70,47,35,85,51,28,55,73,60,36,58,52,51,50,54,42,51,49,48,32,51,52,31,58,65,35,99,73,59,48,69,69,60,30,48,55,31,37,51,53,65,65,45,84,79,75,79,78,82,80,86,86,83,72,89,78,82,71,76,94,82,80,88,87,79,88,77,82,81,90,79,135

Nearest PDB structures (foldseek):
  4p69-assembly1_B  TM=4.357E-01  e=6.877E+00  Escherichia coli O157:H7
  6k5l-assembly1_B  TM=4.350E-01  e=8.086E+00  Escherichia coli O157